Protein 1O8V (pdb70)

Organism: Echinococcus granulosus (NCBI:txid6210)

Foldseek 3Di:
DVLPAAKWKWDDKDQVLVVCVVVVQDDVVSVVVVPWIWMWHWADPPPQKIKIWIDIPLHIAMIDHAQDWDWGADSSGQIWIWHWHADPQWIWIWTHSPPWIKTWIWHDDPQKIWIWIDTPHGIMIIIIGGPD

B-factor: mean 13.66, std 6.04, range [4.93, 35.19]

Nearest PDB structures (foldseek):
  6xvq-assembly1_A  TM=9.643E-01  e=6.628E-14  Homo sapiens
  7fzt-assembly1_A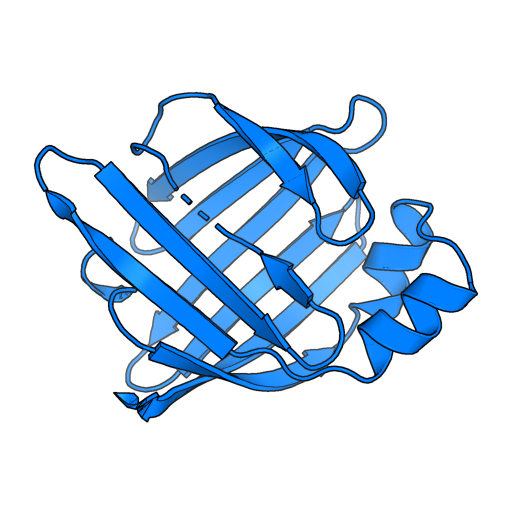  TM=9.658E-01  e=1.564E-13  Homo sapiens
  7yf1-assembly1_A  TM=9.620E-01  e=4.294E-13  Mus musculus
  6aq1-assembly1_A  TM=9.582E-01  e=3.882E-13  Homo sapiens
  5bvs-assembly2_B  TM=9.619E-01  e=2.391E-12  Pygoscelis papua

Solvent-accessible surface area: 7644 Å² total

Radius of gyration: 13.96 Å; Cα contacts (8 Å, |Δi|>4): 295; chains: 1; bounding box: 29×38×35 Å

InterPro domains:
  IPR000463 Cytosolic fatty-acid binding [PR00178] (4-26)
  IPR000463 Cytosolic fatty-acid binding [PR00178] (64-80)
  IPR000463 Cytosolic fatty-acid binding [PR00178] (111-131)
  IPR000463 Cytosolic fatty-acid binding [PS00214] (6-23)
  IPR000566 Lipocalin/cytosolic fatty-acid binding domain [PF00061] (6-131)
  IPR012674 Calycin [G3DSA:2.40.128.20] (1-133)
  IPR012674 Calycin [SSF50814] (1-132)
  IPR031259 Intracellular lipid binding protein [PTHR11955] (1-131)

Secondary structure (DSSP, 8-state):
-GGG-EEEEEEEEESHHHHHHHHT--HHHHHHHHH---EEEEEEEETTEEEEEEE-SS-EE--EETT--EEEE-TT--EEEEEEEEETTEEEEEEE-SS-EEEEEEEEETTEEEEEEEETTEEEEEEEEE--

Structure (mmCIF, N/CA/C/O backbone):
data_1O8V
#
_entry.id   1O8V
#
_cell.length_a   28.714
_cell.length_b   54.834
_cell.length_c   38.691
_cell.angle_alpha   90.00
_cell.angle_beta   100.34
_cel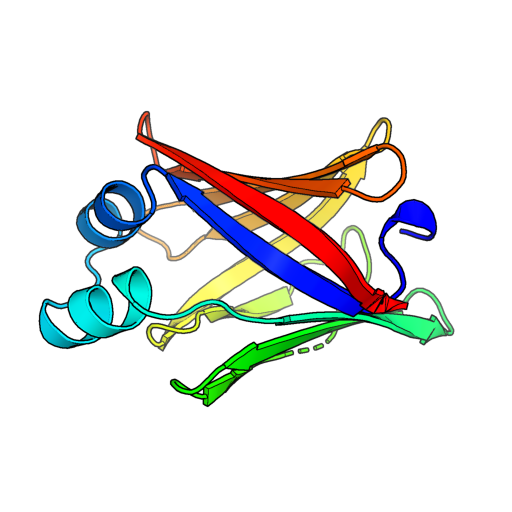l.angle_gamma   90.00
#
_symmetry.space_group_name_H-M   'P 1 21 1'
#
loop_
_entity.id
_entity.type
_entity.pdbx_description
1 polymer 'FATTY ACID BINDING PROTEIN HOMOLOG'
2 non-polymer 'PALMITIC ACID'
3 water water
#
loop_
_atom_site.group_PDB
_atom_site.id
_atom_site.type_symbol
_atom_site.label_atom_id
_atom_site.label_alt_id
_atom_site.label_comp_id
_atom_site.label_asym_id
_atom_site.label_entity_id
_atom_site.label_seq_id
_atom_site.pdbx_PDB_ins_code
_atom_site.Cartn_x
_atom_site.Cartn_y
_atom_site.Cartn_z
_atom_site.occupancy
_atom_site.B_iso_or_equiv
_atom_site.auth_seq_id
_atom_site.auth_comp_id
_atom_site.auth_asym_id
_atom_site.auth_atom_id
_atom_site.pdbx_PDB_model_num
ATOM 4 N N . MET A 1 2 ? 5.514 14.621 13.695 1.00 17.77 1 MET A N 1
ATOM 5 C CA . MET A 1 2 ? 6.269 13.401 13.959 1.00 16.51 1 MET A CA 1
ATOM 6 C C . MET A 1 2 ? 6.702 13.319 15.400 1.00 16.41 1 MET A C 1
ATOM 7 O O . MET A 1 2 ? 7.036 12.248 15.870 1.00 15.38 1 MET A O 1
ATOM 12 N N . GLU A 1 3 ? 6.696 14.444 16.109 1.00 16.61 2 GLU A N 1
ATOM 13 C CA . GLU A 1 3 ? 7.213 14.466 17.477 1.00 16.90 2 GLU A CA 1
ATOM 14 C C . GLU A 1 3 ? 6.481 13.479 18.392 1.00 15.58 2 GLU A C 1
ATOM 15 O O . GLU A 1 3 ? 7.112 12.870 19.259 1.00 14.41 2 GLU A O 1
ATOM 21 N N . ALA A 1 4 ? 5.174 13.291 18.197 1.00 15.74 3 ALA A N 1
ATOM 22 C CA . ALA A 1 4 ? 4.381 12.400 19.045 1.00 14.97 3 ALA A CA 1
ATOM 23 C C . ALA A 1 4 ? 4.802 10.932 18.930 1.00 14.86 3 ALA A C 1
ATOM 24 O O . ALA A 1 4 ? 4.597 10.144 19.851 1.00 15.43 3 ALA A O 1
ATOM 26 N N . PHE A 1 5 ? 5.413 10.593 17.802 1.00 14.01 4 PHE A N 1
ATOM 27 C CA . PHE A 1 5 ? 5.775 9.224 17.497 1.00 12.94 4 PHE A CA 1
ATOM 28 C C . PHE A 1 5 ? 7.198 8.858 17.909 1.00 13.18 4 PHE A C 1
ATOM 29 O O . PHE A 1 5 ? 7.552 7.675 17.897 1.00 12.54 4 PHE A O 1
ATOM 37 N N . LEU A 1 6 ? 8.015 9.842 18.281 1.00 12.46 5 LEU A N 1
ATOM 38 C CA . LEU A 1 6 ? 9.410 9.602 18.611 1.00 12.78 5 LEU A CA 1
ATOM 39 C C . LEU A 1 6 ? 9.572 8.702 19.831 1.00 12.88 5 LEU A C 1
ATOM 40 O O . LEU A 1 6 ? 8.858 8.849 20.831 1.00 13.84 5 LEU A O 1
ATOM 45 N N . GLY A 1 7 ? 10.504 7.757 19.731 1.00 12.09 6 GLY A N 1
ATOM 46 C CA . GLY A 1 7 ? 10.833 6.873 20.833 1.00 12.21 6 GLY A CA 1
ATOM 47 C C . GLY A 1 7 ? 10.750 5.409 20.442 1.00 12.23 6 GLY A C 1
ATOM 48 O O . GLY A 1 7 ? 10.769 5.056 19.247 1.00 12.18 6 GLY A O 1
ATOM 49 N N . THR A 1 8 ? 10.699 4.558 21.458 1.00 12.46 7 THR A N 1
ATOM 50 C CA . THR A 1 8 ? 10.690 3.118 21.279 1.00 12.28 7 THR A CA 1
ATOM 51 C C . THR A 1 8 ? 9.331 2.581 21.724 1.00 11.66 7 THR A C 1
ATOM 52 O O . THR A 1 8 ? 8.807 2.963 22.776 1.00 11.64 7 THR A O 1
ATOM 56 N N . TRP A 1 9 ? 8.768 1.686 20.915 1.00 10.74 8 TRP A N 1
ATOM 57 C CA . TRP A 1 9 ? 7.441 1.129 21.115 1.00 10.42 8 TRP A CA 1
ATOM 58 C C . TRP A 1 9 ? 7.455 -0.399 20.938 1.00 11.39 8 TRP A C 1
ATOM 59 O O . TRP A 1 9 ? 8.003 -0.911 19.956 1.00 13.45 8 TRP A O 1
ATOM 70 N N . LYS A 1 10 ? 6.795 -1.112 21.838 1.00 11.46 9 LYS A N 1
ATOM 71 C CA . LYS A 1 10 ? 6.801 -2.581 21.842 1.00 12.62 9 LYS A CA 1
ATOM 72 C C . LYS A 1 10 ? 5.425 -3.112 21.453 1.00 11.98 9 LYS A C 1
ATOM 73 O O . LYS A 1 10 ? 4.426 -2.727 22.027 1.00 11.37 9 LYS A O 1
ATOM 79 N N . MET A 1 11 ? 5.341 -4.007 20.474 1.00 11.61 10 MET A N 1
ATOM 80 C CA . MET A 1 11 ? 4.013 -4.475 20.061 1.00 11.56 10 MET A CA 1
ATOM 81 C C . MET A 1 11 ? 3.419 -5.414 21.102 1.00 12.68 10 MET A C 1
ATOM 82 O O . MET A 1 11 ? 4.081 -6.384 21.536 1.00 13.66 10 MET A O 1
ATOM 87 N N . GLU A 1 12 ? 2.199 -5.103 21.522 1.00 12.65 11 GLU A N 1
ATOM 88 C CA . GLU A 1 12 ? 1.466 -5.862 22.534 1.00 13.58 11 GLU A CA 1
ATOM 89 C C . GLU A 1 12 ? 0.457 -6.833 21.948 1.00 13.46 11 GLU A C 1
ATOM 90 O O . GLU A 1 12 ? 0.334 -7.972 22.424 1.00 13.41 11 GLU A O 1
ATOM 96 N N . LYS A 1 13 ? -0.299 -6.383 20.950 1.00 13.34 12 LYS A N 1
ATOM 97 C CA . LYS A 1 13 ? -1.299 -7.217 20.304 1.00 13.41 12 LYS A CA 1
ATOM 98 C C . LYS A 1 13 ? -1.404 -6.862 18.828 1.00 12.08 12 LYS A C 1
ATOM 99 O O . LYS A 1 13 ? -1.035 -5.764 18.406 1.00 11.66 12 LYS A O 1
ATOM 105 N N . SER A 1 14 ? -1.929 -7.811 18.084 1.00 11.13 13 SER A N 1
ATOM 106 C CA . SER A 1 14 ? -2.171 -7.659 16.659 1.00 11.16 13 SER A CA 1
ATOM 107 C C . SER A 1 14 ? -3.439 -8.409 16.267 1.00 11.03 13 SER A C 1
ATOM 108 O O . SER A 1 14 ? -3.670 -9.557 16.689 1.00 12.79 13 SER A O 1
ATOM 111 N N . GLU A 1 15 ? -4.289 -7.774 15.460 1.00 10.48 14 GLU A N 1
ATOM 112 C CA . GLU A 1 15 ? -5.481 -8.413 14.967 1.00 11.64 14 GLU A CA 1
ATOM 113 C C . GLU A 1 15 ? -5.568 -8.174 13.473 1.00 10.21 14 GLU A C 1
ATOM 114 O O . GLU A 1 15 ? -5.319 -7.059 13.022 1.00 9.39 14 GLU A O 1
ATOM 120 N N . GLY A 1 16 ? -5.845 -9.226 12.710 1.00 8.70 15 GLY A N 1
ATOM 121 C CA . GLY A 1 16 ? -6.043 -9.113 11.278 1.00 8.35 15 GLY A CA 1
ATOM 122 C C . GLY A 1 16 ? -4.819 -9.059 10.389 1.00 7.29 15 GLY A C 1
ATOM 123 O O . GLY A 1 16 ? -4.929 -8.928 9.169 1.00 7.82 15 GLY A O 1
ATOM 124 N N . PHE A 1 17 ? -3.637 -9.147 10.981 1.00 7.50 16 PHE A N 1
ATOM 125 C CA . PHE A 1 17 ? -2.417 -9.102 10.181 1.00 6.98 16 PHE A CA 1
ATOM 126 C C . PHE A 1 17 ? -2.320 -10.291 9.242 1.00 7.01 16 PHE A C 1
ATOM 127 O O . PHE A 1 17 ? -1.743 -10.165 8.150 1.00 5.96 16 PHE A O 1
ATOM 135 N N . ASP A 1 18 ? -2.809 -11.453 9.685 1.00 6.88 17 ASP A N 1
ATOM 136 C CA . ASP A 1 18 ? -2.846 -12.614 8.799 1.00 7.72 17 ASP A CA 1
ATOM 137 C C . ASP A 1 18 ? -3.608 -12.323 7.518 1.00 7.77 17 ASP A C 1
ATOM 138 O O . ASP A 1 18 ? -3.118 -12.597 6.428 1.00 7.23 17 ASP A O 1
ATOM 143 N N . LYS A 1 19 ? -4.771 -11.719 7.653 1.00 7.21 18 LYS A N 1
ATOM 144 C CA . LYS A 1 19 ? -5.578 -11.377 6.496 1.00 7.79 18 LYS A CA 1
ATOM 145 C C . LYS A 1 19 ? -4.901 -10.362 5.579 1.00 6.95 18 LYS A C 1
ATOM 146 O O . LYS A 1 19 ? -5.017 -10.472 4.376 1.00 6.96 18 LYS A O 1
ATOM 152 N N . ILE A 1 20 ? -4.163 -9.401 6.148 1.00 6.35 19 ILE A N 1
ATOM 153 C CA . ILE A 1 20 ? -3.406 -8.430 5.357 1.00 6.12 19 ILE A CA 1
ATOM 154 C C . ILE A 1 20 ? -2.335 -9.158 4.543 1.00 5.62 19 ILE A C 1
ATOM 155 O O . ILE A 1 20 ? -2.199 -8.949 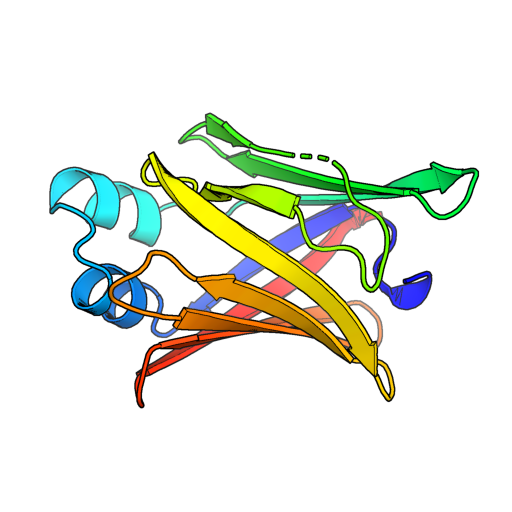3.339 1.00 5.35 19 ILE A O 1
ATOM 160 N N . MET A 1 21 ? -1.556 -9.999 5.219 1.00 5.50 20 MET A N 1
ATOM 161 C CA . MET A 1 21 ? -0.490 -10.718 4.524 1.00 5.16 20 MET A CA 1
ATOM 162 C C . MET A 1 21 ? -1.042 -11.619 3.411 1.00 5.70 20 MET A C 1
ATOM 163 O O . MET A 1 21 ? -0.434 -11.753 2.361 1.00 6.08 20 MET A O 1
ATOM 168 N N . GLU A 1 22 ? -2.168 -12.266 3.680 1.00 6.09 21 GLU A N 1
ATOM 169 C CA . GLU A 1 22 ? -2.806 -13.147 2.707 1.00 6.14 21 GLU A CA 1
ATOM 170 C C . GLU A 1 22 ? -3.184 -12.346 1.457 1.00 5.49 21 GLU A C 1
ATOM 171 O O . GLU A 1 22 ? -2.907 -12.749 0.337 1.00 6.08 21 GLU A O 1
ATOM 177 N N . ARG A 1 23 ? -3.764 -11.168 1.655 1.00 5.91 22 ARG A N 1
ATOM 178 C CA . ARG A 1 23 ? -4.177 -10.335 0.525 1.00 6.05 22 ARG A CA 1
ATOM 179 C C . ARG A 1 23 ?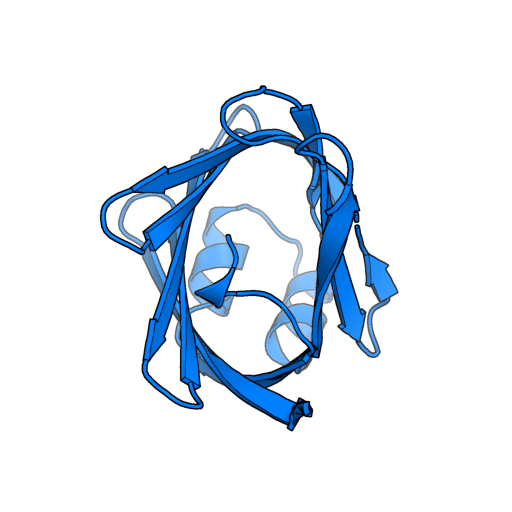 -3.006 -9.811 -0.291 1.00 6.68 22 ARG A C 1
ATOM 180 O O . ARG A 1 23 ? -3.123 -9.615 -1.488 1.00 7.54 22 ARG A O 1
ATOM 188 N N . LEU A 1 24 ? -1.889 -9.570 0.379 1.00 6.54 23 LEU A N 1
ATOM 189 C CA . LEU A 1 24 ? -0.677 -9.032 -0.266 1.00 6.11 23 LEU A CA 1
ATOM 190 C C . LEU A 1 24 ? 0.163 -10.103 -0.966 1.00 6.52 23 LEU A C 1
ATOM 191 O O . LEU A 1 24 ? 1.145 -9.773 -1.647 1.00 8.43 23 LEU A O 1
ATOM 196 N N . GLY A 1 25 ? -0.194 -11.368 -0.804 1.00 7.22 24 GLY A N 1
ATOM 197 C CA . GLY A 1 25 ? 0.539 -12.428 -1.479 1.00 6.71 24 GLY A CA 1
ATOM 198 C C . GLY A 1 25 ? 1.764 -12.941 -0.744 1.00 6.53 24 GLY A C 1
ATOM 199 O O . GLY A 1 25 ? 2.613 -13.636 -1.353 1.00 8.38 24 GLY A O 1
ATOM 200 N N . VAL A 1 26 ? 1.850 -12.644 0.548 1.00 6.66 25 VAL A N 1
ATOM 201 C CA . VAL A 1 26 ? 2.950 -13.119 1.359 1.00 6.46 25 VAL A CA 1
ATOM 202 C C . VAL A 1 26 ? 2.876 -14.650 1.419 1.00 6.99 25 VAL A C 1
ATOM 203 O O . VAL A 1 26 ? 1.795 -15.225 1.605 1.00 7.35 25 VAL A O 1
ATOM 207 N N . ASP A 1 27 ? 4.014 -15.318 1.268 1.00 7.55 26 ASP A N 1
ATOM 208 C CA . ASP A 1 27 ? 4.004 -16.778 1.208 1.00 8.67 26 ASP A CA 1
ATOM 209 C C . ASP A 1 27 ? 3.801 -17.429 2.570 1.00 8.44 26 ASP A C 1
ATOM 210 O O . ASP A 1 27 ? 3.931 -16.776 3.618 1.00 7.98 26 ASP A O 1
ATOM 215 N N . PHE A 1 28 ? 3.436 -18.708 2.545 1.00 8.07 27 PHE A N 1
ATOM 216 C CA . PHE A 1 28 ? 3.047 -19.435 3.729 1.00 7.69 27 PHE A CA 1
ATOM 217 C C . PHE A 1 28 ? 4.062 -19.349 4.848 1.00 8.62 27 PHE A C 1
ATOM 218 O O . PHE A 1 28 ? 3.695 -19.10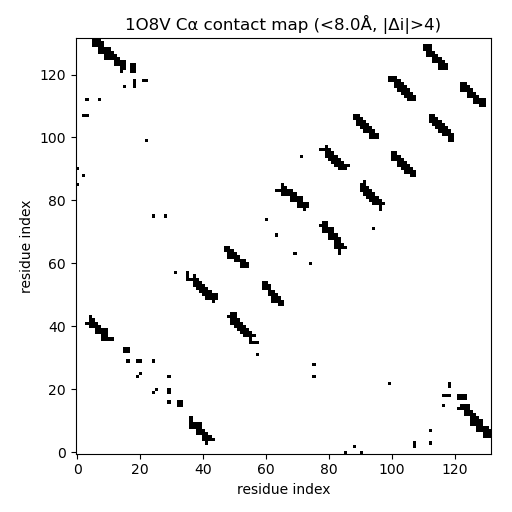6 5.993 1.00 8.08 27 PHE A O 1
ATOM 226 N N . VAL A 1 29 ? 5.323 -19.599 4.532 1.00 8.93 28 VAL A N 1
ATOM 227 C CA . VAL A 1 29 ? 6.343 -19.644 5.578 1.00 9.98 28 VAL A CA 1
ATOM 228 C C . VAL A 1 29 ? 6.524 -18.293 6.228 1.00 9.85 28 VAL A C 1
ATOM 229 O O . VAL A 1 29 ? 6.632 -18.204 7.464 1.00 10.67 28 VAL A O 1
ATOM 233 N N . THR A 1 30 ? 6.500 -17.252 5.406 1.00 9.41 29 THR A N 1
ATOM 234 C CA . THR A 1 30 ? 6.674 -15.878 5.889 1.00 9.80 29 THR A CA 1
ATOM 235 C C . THR A 1 30 ? 5.488 -15.463 6.733 1.00 9.68 29 THR A C 1
ATOM 236 O O . THR A 1 30 ? 5.667 -14.785 7.745 1.00 10.61 29 THR A O 1
ATOM 240 N N . ARG A 1 31 ? 4.285 -15.877 6.328 1.00 8.62 30 ARG A N 1
ATOM 241 C CA . ARG A 1 31 ? 3.091 -15.546 7.077 1.00 8.78 30 ARG A CA 1
ATOM 242 C C . ARG A 1 31 ? 3.111 -16.188 8.457 1.00 9.95 30 ARG A C 1
ATOM 243 O O . ARG A 1 31 ? 2.672 -15.559 9.427 1.00 10.81 30 ARG A O 1
ATOM 251 N N . LYS A 1 32 ? 3.583 -17.426 8.537 1.00 12.10 31 LYS A N 1
ATOM 252 C CA . LYS A 1 32 ? 3.767 -18.114 9.816 1.00 14.63 31 LYS A CA 1
ATOM 253 C C . LYS A 1 32 ? 4.644 -17.282 10.740 1.00 14.74 31 LYS A C 1
ATOM 254 O O . LYS A 1 32 ? 4.308 -17.087 11.909 1.00 15.90 31 LYS A O 1
ATOM 260 N N . MET A 1 33 ? 5.758 -16.795 10.215 1.00 15.64 32 MET A N 1
ATOM 261 C CA . MET A 1 33 ? 6.650 -15.919 10.976 1.00 16.57 32 MET A CA 1
ATOM 262 C C . MET A 1 33 ? 5.950 -14.616 11.340 1.00 16.09 32 MET A C 1
ATOM 263 O O . MET A 1 33 ? 5.986 -14.184 12.488 1.00 16.22 32 MET A O 1
ATOM 268 N N . GLY A 1 34 ? 5.304 -13.989 10.367 1.00 15.05 33 GLY A N 1
ATOM 269 C CA . GLY A 1 34 ? 4.676 -12.701 10.573 1.00 14.27 33 GLY A CA 1
ATOM 270 C C . GLY A 1 34 ? 3.599 -12.734 11.643 1.00 14.40 33 GLY A C 1
ATOM 271 O O . GLY A 1 34 ? 3.379 -11.737 12.325 1.00 14.79 33 GLY A O 1
ATOM 272 N N . ASN A 1 35 ? 2.937 -13.876 11.792 1.00 13.98 34 ASN A N 1
ATOM 273 C CA . ASN A 1 35 ? 1.856 -14.019 12.755 1.00 14.93 34 ASN A CA 1
ATOM 274 C C . ASN A 1 35 ? 2.387 -14.269 14.181 1.00 15.22 34 ASN A C 1
ATOM 275 O O . ASN A 1 35 ? 1.647 -14.092 15.167 1.00 16.86 34 ASN A O 1
ATOM 280 N N . LEU A 1 36 ? 3.636 -14.700 14.273 1.00 15.66 35 LEU A N 1
ATOM 281 C CA . LEU A 1 36 ? 4.268 -15.029 15.555 1.00 16.41 35 LEU A CA 1
ATOM 282 C C . LEU A 1 36 ? 4.943 -13.806 16.188 1.00 15.67 35 LEU A C 1
ATOM 283 O O . LEU A 1 36 ? 4.899 -13.604 17.411 1.00 15.78 35 LEU A O 1
ATOM 288 N N . VAL A 1 37 ? 5.578 -12.988 15.361 1.00 15.25 36 VAL A N 1
ATOM 289 C CA . VAL A 1 37 ? 6.521 -11.998 15.888 1.00 14.99 36 VAL A CA 1
ATOM 290 C C . VAL A 1 37 ? 5.847 -10.765 16.483 1.00 14.69 36 VAL A C 1
ATOM 291 O O . VAL A 1 37 ? 4.740 -10.360 16.105 1.00 13.67 36 VAL A O 1
ATOM 295 N N . LYS A 1 38 ? 6.529 -10.194 17.471 1.00 14.69 37 LYS A N 1
ATOM 296 C CA . LYS A 1 38 ? 6.068 -9.019 18.201 1.00 15.10 37 LYS A CA 1
ATOM 297 C C . LYS A 1 38 ? 7.206 -8.006 18.148 1.00 14.52 37 LYS A C 1
ATOM 298 O O . LYS A 1 38 ? 8.058 -7.955 19.054 1.00 15.05 37 LYS A O 1
ATOM 304 N N . PRO A 1 39 ? 7.252 -7.200 17.101 1.00 14.46 38 PRO A N 1
ATOM 305 C CA . PRO A 1 39 ? 8.394 -6.315 16.905 1.00 14.86 38 PRO A CA 1
ATOM 306 C C . PRO A 1 39 ? 8.398 -5.120 17.820 1.00 15.07 38 PRO A C 1
ATOM 307 O O . PRO A 1 39 ? 7.390 -4.760 18.435 1.00 15.39 38 PRO A O 1
ATOM 311 N N . ASN A 1 40 ? 9.565 -4.497 17.886 1.00 15.63 39 ASN A N 1
ATOM 312 C CA . ASN A 1 40 ? 9.712 -3.153 18.405 1.00 16.73 39 ASN A CA 1
ATOM 313 C C . ASN A 1 40 ? 9.646 -2.182 17.231 1.00 16.38 39 ASN A C 1
ATOM 314 O O . ASN A 1 40 ? 9.788 -2.553 16.060 1.00 18.27 39 ASN A O 1
ATOM 319 N N . LEU A 1 41 ? 9.331 -0.941 17.525 1.00 13.74 40 LEU A N 1
ATOM 320 C CA . LEU A 1 41 ? 9.396 0.110 16.548 1.00 12.30 40 LEU A CA 1
ATOM 321 C C . LEU A 1 41 ? 10.152 1.244 17.198 1.00 11.40 40 LEU A C 1
ATOM 322 O O . LEU A 1 41 ? 9.771 1.701 18.272 1.00 11.62 40 LEU A O 1
ATOM 327 N N . ILE A 1 42 ? 11.243 1.663 16.574 1.00 9.72 41 ILE A N 1
ATOM 328 C CA . ILE A 1 42 ? 12.044 2.781 17.072 1.00 9.92 41 ILE A CA 1
ATOM 329 C C . ILE A 1 42 ? 11.976 3.918 16.061 1.00 9.60 41 ILE A C 1
ATOM 330 O O . ILE A 1 42 ? 12.373 3.751 14.917 1.00 9.87 41 ILE A O 1
ATOM 335 N N . VAL A 1 43 ? 11.449 5.069 16.486 1.00 10.61 42 VAL A N 1
ATOM 336 C CA . VAL A 1 43 ? 11.306 6.229 15.621 1.00 10.56 42 VAL A CA 1
ATOM 337 C C . VAL A 1 43 ? 12.271 7.325 16.105 1.00 10.92 42 VAL A C 1
ATOM 338 O O . VAL A 1 43 ? 12.205 7.733 17.275 1.00 10.67 42 VAL A O 1
ATOM 342 N N . THR A 1 44 ? 13.136 7.781 15.211 1.00 10.96 43 THR A N 1
ATOM 343 C CA . THR A 1 44 ? 14.182 8.751 15.569 1.00 11.64 43 THR A CA 1
ATOM 344 C C . THR A 1 44 ? 14.163 9.971 14.649 1.00 12.34 43 THR A C 1
ATOM 345 O O . THR A 1 44 ? 13.839 9.881 13.462 1.00 11.63 43 THR A O 1
ATOM 349 N N . ASP A 1 45 ? 14.494 11.121 15.231 1.00 12.43 44 ASP A N 1
ATOM 350 C CA . ASP A 1 45 ? 14.637 12.391 14.527 1.00 14.00 44 ASP A CA 1
ATOM 351 C C . ASP A 1 45 ? 16.095 12.530 14.100 1.00 14.63 44 ASP A C 1
ATOM 352 O O . ASP A 1 45 ? 16.994 12.563 14.945 1.00 15.30 44 ASP A O 1
ATOM 357 N N . LEU A 1 46 ? 16.334 12.554 12.799 1.00 15.04 45 LEU A N 1
ATOM 358 C CA . LEU A 1 46 ? 17.687 12.572 12.244 1.00 15.30 45 LEU A CA 1
ATOM 359 C C . LEU A 1 46 ? 18.182 13.987 11.994 1.00 16.47 45 LEU A C 1
ATOM 360 O O . LEU A 1 46 ? 19.315 14.162 11.530 1.00 17.55 45 LEU A O 1
ATOM 365 N N . GLY A 1 47 ? 17.336 14.977 12.273 1.00 16.88 46 GLY A N 1
ATOM 366 C CA . GLY A 1 47 ? 17.603 16.361 11.911 1.00 17.08 46 GLY A CA 1
ATOM 367 C C . GLY A 1 47 ? 17.262 16.692 10.465 1.00 16.71 46 GLY A C 1
ATOM 368 O O . GLY A 1 47 ? 17.178 15.806 9.616 1.00 15.46 46 GLY A O 1
ATOM 369 N N . GLY A 1 48 ? 17.057 17.974 10.180 1.00 17.44 47 GLY A N 1
ATOM 370 C CA . GLY A 1 48 ? 16.905 18.428 8.805 1.00 17.26 47 GLY A CA 1
ATOM 371 C C . GLY A 1 48 ? 15.631 17.937 8.136 1.00 17.34 47 GLY A C 1
ATOM 372 O O . GLY A 1 48 ? 15.549 17.931 6.912 1.00 18.65 47 GLY A O 1
ATOM 373 N N . GLY A 1 49 ? 14.632 17.590 8.940 1.00 16.70 48 GLY A N 1
ATOM 374 C CA . GLY A 1 49 ? 13.379 17.039 8.442 1.00 16.46 48 GLY A CA 1
ATOM 375 C C . GLY A 1 49 ? 13.393 15.560 8.096 1.00 15.76 48 GLY A C 1
ATOM 376 O O . GLY A 1 49 ? 12.378 15.038 7.617 1.00 14.82 48 GLY A O 1
ATOM 377 N N . LYS A 1 50 ? 14.518 14.881 8.327 1.00 14.72 49 LYS A N 1
ATOM 378 C CA . LYS A 1 50 ? 14.600 13.444 8.103 1.00 14.51 49 LYS A CA 1
ATOM 379 C C . LYS A 1 50 ? 14.307 12.674 9.383 1.00 13.30 49 LYS A C 1
ATOM 380 O O . LYS A 1 50 ? 14.591 13.137 10.485 1.00 12.89 49 LYS A O 1
ATOM 386 N N . TYR A 1 51 ? 13.713 11.499 9.213 1.00 11.82 50 TYR A N 1
ATOM 387 C CA . TYR A 1 51 ? 13.344 10.619 10.312 1.00 11.51 50 TYR A CA 1
ATOM 388 C C . TYR A 1 51 ? 13.719 9.194 9.932 1.00 10.84 50 TYR A C 1
ATOM 389 O O . TYR A 1 51 ? 13.826 8.878 8.762 1.00 10.43 50 TYR A O 1
ATOM 398 N N . LYS A 1 52 ? 13.899 8.340 10.926 1.00 10.64 51 LYS A N 1
ATOM 399 C CA . LYS A 1 52 ? 14.062 6.899 10.690 1.00 9.73 51 LYS A CA 1
ATOM 400 C C . LYS A 1 52 ? 13.038 6.118 11.487 1.00 9.40 51 LYS A C 1
ATOM 401 O O . LYS A 1 52 ? 12.750 6.459 12.630 1.00 9.02 51 LYS A O 1
ATOM 407 N N . MET A 1 53 ? 12.462 5.075 10.881 1.00 8.44 52 MET A N 1
ATOM 408 C CA . MET A 1 53 ? 11.745 4.044 11.627 1.00 8.70 52 MET A CA 1
ATOM 409 C C . MET A 1 53 ? 12.510 2.748 11.503 1.00 9.19 52 MET A C 1
ATOM 410 O O . MET A 1 53 ? 12.846 2.341 10.388 1.00 9.42 52 MET A O 1
ATOM 415 N N . ARG A 1 54 ? 12.789 2.125 12.644 1.00 9.31 53 ARG A N 1
ATOM 416 C CA . ARG A 1 54 ? 13.483 0.837 12.730 1.00 9.18 53 ARG A CA 1
ATOM 417 C C . ARG A 1 54 ? 12.576 -0.173 13.434 1.00 10.50 53 ARG A C 1
ATOM 418 O O . ARG A 1 54 ? 11.939 0.140 14.437 1.00 9.95 53 ARG A O 1
ATOM 426 N N . SER A 1 55 ? 12.467 -1.363 12.867 1.00 10.80 54 SER A N 1
ATOM 427 C CA . SER A 1 55 ? 11.674 -2.438 13.432 1.00 13.13 54 SER A CA 1
ATOM 428 C C . SER A 1 55 ? 12.585 -3.618 13.694 1.00 13.23 54 SER A C 1
ATOM 429 O O . SER A 1 55 ? 13.238 -4.109 12.767 1.00 14.85 54 SER A O 1
ATOM 432 N N . GLU A 1 56 ? 12.639 -4.046 14.958 1.00 14.32 55 GLU A N 1
ATOM 433 C CA . GLU A 1 56 ? 13.495 -5.137 15.422 1.00 15.02 55 GLU A CA 1
ATOM 434 C C . GLU A 1 56 ? 12.622 -6.317 15.828 1.00 15.32 55 GLU A C 1
ATOM 435 O O . GLU A 1 56 ? 11.679 -6.157 16.591 1.00 14.50 55 GLU A O 1
ATOM 441 N N . SER A 1 57 ? 12.935 -7.500 15.314 1.00 15.23 56 SER A N 1
ATOM 442 C CA . SER A 1 57 ? 12.258 -8.732 15.730 1.00 16.04 56 SER A CA 1
ATOM 443 C C . SER A 1 57 ? 13.138 -9.952 15.453 1.00 15.87 56 SER A C 1
ATOM 444 O O . SER A 1 57 ? 14.180 -9.849 14.804 1.00 16.06 56 SER A O 1
ATOM 447 N N . THR A 1 58 ? 12.697 -11.107 15.933 1.00 16.90 57 THR A N 1
ATOM 448 C CA . THR A 1 58 ? 13.408 -12.345 15.660 1.00 17.55 57 THR A CA 1
ATOM 449 C C . THR A 1 58 ? 13.511 -12.634 14.150 1.00 18.21 57 THR A C 1
ATOM 450 O O . THR A 1 58 ? 14.443 -13.290 13.707 1.00 18.40 57 THR A O 1
ATOM 454 N N . PHE A 1 59 ? 12.588 -12.100 13.356 1.00 18.82 58 PHE A N 1
ATOM 455 C CA . PHE A 1 59 ? 12.655 -12.246 11.893 1.00 20.33 58 PHE A CA 1
ATOM 456 C C . PHE A 1 59 ? 13.881 -11.549 11.275 1.00 20.72 58 PHE A C 1
ATOM 457 O O . PHE A 1 59 ? 14.683 -12.170 10.576 1.00 20.84 58 PHE A O 1
ATOM 465 N N . LYS A 1 60 ? 14.017 -10.257 11.543 1.00 19.85 59 LYS A N 1
ATOM 466 C CA . LYS A 1 60 ? 15.126 -9.449 11.013 1.00 19.75 59 LYS A CA 1
ATOM 467 C C . LYS A 1 60 ? 14.999 -8.035 11.567 1.00 18.47 59 LYS A C 1
ATOM 468 O O . LYS A 1 60 ? 13.983 -7.686 12.174 1.00 19.21 59 LYS A O 1
ATOM 474 N N . THR A 1 61 ? 16.029 -7.227 11.367 1.00 17.30 60 THR A N 1
ATOM 475 C CA . THR A 1 61 ? 15.897 -5.798 11.618 1.00 15.98 60 THR A CA 1
ATOM 476 C C . THR A 1 61 ? 15.611 -5.171 10.274 1.00 14.32 60 THR A C 1
ATOM 477 O O . THR A 1 61 ? 16.285 -5.496 9.302 1.00 12.76 60 THR A O 1
ATOM 481 N N . THR A 1 62 ? 14.626 -4.280 10.218 1.00 13.20 61 THR A N 1
ATOM 482 C CA . THR A 1 62 ? 14.359 -3.474 9.028 1.00 12.24 61 THR A CA 1
ATOM 483 C C . THR A 1 62 ? 14.340 -1.994 9.412 1.00 11.07 61 THR A C 1
ATOM 484 O O . THR A 1 62 ? 14.070 -1.640 10.548 1.00 11.04 61 THR A O 1
ATOM 488 N N . GLU A 1 63 ? 14.657 -1.137 8.464 1.00 10.31 62 GLU A N 1
ATOM 489 C CA . GLU A 1 63 ? 14.530 0.287 8.716 1.00 10.71 62 GLU A CA 1
ATOM 490 C C . GLU A 1 63 ? 14.387 1.092 7.451 1.00 11.03 62 GLU A C 1
ATOM 491 O O . GLU A 1 63 ? 14.737 0.652 6.348 1.00 11.02 62 GLU A O 1
ATOM 504 N N . SER A 1 65 ? 14.708 5.461 6.245 1.00 10.79 64 SER A N 1
ATOM 505 C CA . SER A 1 65 ? 14.881 6.880 6.532 1.00 10.83 64 SER A CA 1
ATOM 506 C C . SER A 1 65 ? 14.153 7.654 5.443 1.00 10.23 64 SER A C 1
ATOM 507 O O . SER A 1 65 ? 14.177 7.277 4.265 1.00 11.46 64 SER A O 1
ATOM 510 N N . PHE A 1 66 ? 13.475 8.714 5.854 1.00 9.96 65 PHE A N 1
ATOM 511 C CA . PHE A 1 66 ? 12.583 9.437 4.949 1.00 9.42 65 PHE A CA 1
ATOM 512 C C . PHE A 1 66 ? 12.334 10.867 5.435 1.00 9.27 65 PHE A C 1
ATOM 513 O O . PHE A 1 66 ? 12.611 11.206 6.580 1.00 9.23 65 PHE A O 1
ATOM 521 N N . LYS A 1 67 ? 11.828 11.705 4.536 1.00 9.00 66 LYS A N 1
ATOM 522 C CA . LYS A 1 67 ? 11.275 12.996 4.893 1.00 9.33 66 LYS A CA 1
ATOM 523 C C . LYS A 1 67 ? 9.787 12.955 4.648 1.00 9.27 66 LYS A C 1
ATOM 524 O O . LYS A 1 67 ? 9.333 12.194 3.804 1.0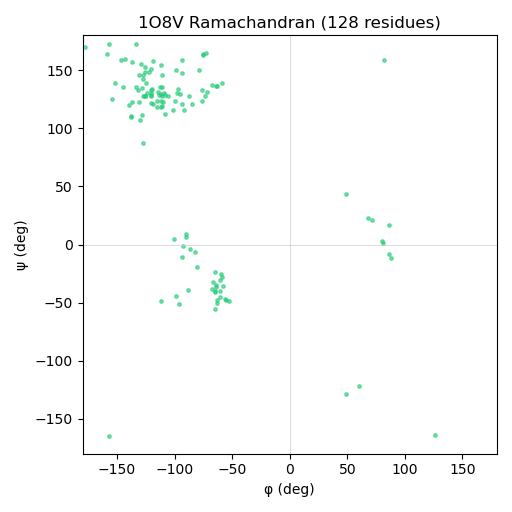0 9.79 66 LYS A O 1
ATOM 530 N N . LEU A 1 68 ? 9.028 13.784 5.354 1.00 7.59 67 LEU A N 1
ATOM 531 C CA . LEU A 1 68 ? 7.579 13.855 5.156 1.00 8.20 67 LEU A CA 1
ATOM 532 C C . LEU A 1 68 ? 7.252 14.437 3.787 1.00 7.75 67 LEU A C 1
ATOM 533 O O . LEU A 1 68 ? 7.881 15.404 3.326 1.00 8.34 67 LEU A O 1
ATOM 538 N N . GLY A 1 69 ? 6.286 13.835 3.120 1.00 6.99 68 GLY A N 1
ATOM 539 C CA . GLY A 1 69 ? 5.818 14.374 1.850 1.00 7.44 68 GLY A CA 1
ATOM 540 C C . GLY A 1 69 ? 6.780 14.220 0.696 1.00 8.46 68 GLY A C 1
ATOM 541 O O . GLY A 1 69 ? 6.665 14.942 -0.294 1.00 8.54 68 GLY A O 1
ATOM 542 N N . GLU A 1 70 ? 7.714 13.271 0.815 1.00 8.47 69 GLU A N 1
ATOM 543 C CA . GLU A 1 70 ? 8.726 13.003 -0.205 1.00 9.71 69 GLU A CA 1
ATOM 544 C C . GLU A 1 70 ? 8.709 11.513 -0.523 1.00 8.92 69 GLU A C 1
ATOM 545 O O . GLU A 1 70 ? 9.111 10.711 0.308 1.00 8.18 69 GLU A O 1
ATOM 551 N N . LYS A 1 71 ? 8.265 11.160 -1.723 1.00 9.31 70 LYS A N 1
ATOM 552 C CA . LYS A 1 71 ? 8.157 9.757 -2.145 1.00 9.65 70 LYS A CA 1
ATOM 553 C C . LYS A 1 71 ? 9.528 9.102 -2.065 1.00 10.38 70 LYS A C 1
ATOM 554 O O . LYS A 1 71 ? 10.545 9.730 -2.382 1.00 11.86 70 LYS A O 1
ATOM 560 N N . PHE A 1 72 ? 9.550 7.858 -1.586 1.00 9.82 71 PHE A N 1
ATOM 561 C CA . PHE A 1 72 ? 10.772 7.084 -1.470 1.00 9.56 71 PHE A CA 1
ATOM 562 C C . PHE A 1 72 ? 10.563 5.607 -1.771 1.00 10.26 71 PHE A C 1
ATOM 563 O O . PHE A 1 72 ? 9.439 5.099 -1.764 1.00 9.83 71 PHE A O 1
ATOM 571 N N . LYS A 1 73 ? 11.661 4.936 -2.091 1.00 10.54 72 LYS A N 1
ATOM 572 C CA . LYS A 1 73 ? 11.661 3.501 -2.325 1.00 11.08 72 LYS A CA 1
ATOM 573 C C . LYS A 1 73 ? 11.858 2.770 -1.005 1.00 10.49 72 LYS A C 1
ATOM 574 O O . LYS A 1 73 ? 12.756 3.061 -0.219 1.00 10.71 72 LYS A O 1
ATOM 580 N N . GLU A 1 74 ? 10.961 1.845 -0.744 1.00 10.34 73 GLU A N 1
ATOM 581 C CA . GLU A 1 74 ? 11.011 1.054 0.458 1.00 10.23 73 GLU A CA 1
ATOM 582 C C . GLU A 1 74 ? 11.000 -0.421 0.084 1.00 9.36 73 GLU A C 1
ATOM 583 O O . GLU A 1 74 ? 10.454 -0.808 -0.943 1.00 10.16 73 GLU A O 1
ATOM 589 N N . VAL A 1 75 ? 11.658 -1.254 0.890 1.00 9.66 74 VAL A N 1
ATOM 590 C CA . VAL A 1 75 ? 11.495 -2.681 0.800 1.00 9.76 74 VAL A CA 1
ATOM 591 C C . VAL A 1 75 ? 10.742 -3.132 2.070 1.00 10.11 74 VAL A C 1
ATOM 592 O O . VAL A 1 75 ? 11.148 -2.831 3.190 1.00 10.62 74 VAL A O 1
ATOM 596 N N . THR A 1 76 ? 9.602 -3.789 1.886 1.00 9.88 75 THR A N 1
ATOM 597 C CA . THR A 1 76 ? 8.820 -4.296 3.009 1.00 9.64 75 THR A CA 1
ATOM 598 C C . THR A 1 76 ? 9.495 -5.518 3.647 1.00 10.47 75 THR A C 1
ATOM 599 O O . THR A 1 76 ? 10.394 -6.102 3.047 1.00 9.32 75 THR A O 1
ATOM 603 N N . PRO A 1 77 ? 9.069 -5.900 4.847 1.00 10.81 76 PRO A N 1
ATOM 604 C CA . PRO A 1 77 ? 9.677 -7.044 5.526 1.00 11.06 76 PRO A CA 1
ATOM 605 C C . PRO A 1 77 ? 9.576 -8.342 4.737 1.00 10.72 76 PRO A C 1
ATOM 606 O O . PRO A 1 77 ? 10.444 -9.172 4.908 1.00 11.23 76 PRO A O 1
ATOM 610 N N . ASP A 1 78 ? 8.552 -8.512 3.892 1.00 10.60 77 ASP A N 1
ATOM 611 C CA . ASP A 1 78 ? 8.373 -9.702 3.061 1.00 10.63 77 ASP A CA 1
ATOM 612 C C . ASP A 1 78 ? 9.050 -9.564 1.688 1.00 11.30 77 ASP A C 1
ATOM 613 O O . ASP A 1 78 ? 8.859 -10.390 0.809 1.00 12.73 77 ASP A O 1
ATOM 618 N N . SER A 1 79 ? 9.824 -8.502 1.532 1.00 11.23 78 SER A N 1
ATOM 619 C CA . SER A 1 79 ? 10.719 -8.247 0.388 1.00 11.82 78 SER A CA 1
ATOM 620 C C A SER A 1 79 ? 9.929 -7.943 -0.910 0.50 11.14 78 SER A C 1
ATOM 621 C C B SER A 1 79 ? 10.100 -7.703 -0.905 0.50 11.15 78 SER A C 1
ATOM 622 O O A SER A 1 79 ? 10.138 -8.573 -1.961 0.50 11.44 78 SER A O 1
ATOM 623 O O B SER A 1 79 ? 10.700 -7.800 -1.972 0.50 12.18 78 SER A O 1
ATOM 628 N N . ARG A 1 80 ? 8.938 -7.052 -0.799 1.00 10.04 79 ARG A N 1
ATOM 629 C CA . ARG A 1 80 ? 8.360 -6.379 -1.940 1.00 9.49 79 ARG A CA 1
ATOM 630 C C . ARG A 1 80 ? 9.007 -5.014 -2.042 1.00 9.78 79 ARG A C 1
ATOM 631 O O . ARG A 1 80 ? 9.165 -4.317 -1.038 1.00 9.56 79 ARG A O 1
ATOM 639 N N . GLU A 1 81 ? 9.306 -4.614 -3.270 1.00 10.84 80 GLU A N 1
ATOM 640 C CA . GLU A 1 81 ? 9.780 -3.258 -3.574 1.00 11.64 80 GLU A CA 1
ATOM 641 C C . GLU A 1 81 ? 8.553 -2.375 -3.725 1.00 10.47 80 GLU A C 1
ATOM 642 O O . GLU A 1 81 ? 7.672 -2.656 -4.532 1.00 11.76 80 GLU A O 1
ATOM 648 N N . VAL A 1 82 ? 8.460 -1.343 -2.906 1.00 9.10 81 VAL A N 1
ATOM 649 C CA . VAL A 1 82 ? 7.304 -0.463 -2.953 1.00 8.93 81 VAL A CA 1
ATOM 650 C C . VAL A 1 82 ? 7.675 0.992 -3.052 1.00 8.61 81 VAL A C 1
ATOM 651 O O . VAL A 1 82 ? 8.761 1.387 -2.649 1.00 8.47 81 VAL A O 1
ATOM 655 N N . ALA A 1 83 ? 6.767 1.785 -3.595 1.00 7.89 82 ALA A N 1
ATOM 656 C CA . ALA A 1 83 ? 6.875 3.228 -3.575 1.00 7.89 82 ALA A CA 1
ATOM 657 C C . ALA A 1 83 ? 6.104 3.712 -2.368 1.00 8.09 82 ALA A C 1
ATOM 658 O O . ALA A 1 83 ? 4.894 3.459 -2.255 1.00 8.93 82 ALA A O 1
ATOM 660 N N . SER A 1 84 ? 6.777 4.409 -1.477 1.00 6.67 83 SER A N 1
ATOM 661 C CA . SER A 1 84 ? 6.170 4.864 -0.218 1.00 6.90 83 SER A CA 1
ATOM 662 C C . SER A 1 84 ? 6.134 6.364 -0.044 1.00 6.82 83 SER A C 1
ATOM 663 O O . SER A 1 84 ? 6.921 7.086 -0.651 1.00 7.32 83 SER A O 1
ATOM 666 N N . LEU A 1 85 ? 5.220 6.827 0.813 1.00 6.70 84 LEU A N 1
ATOM 667 C CA . LEU A 1 85 ? 5.035 8.240 1.073 1.00 6.57 84 LEU A CA 1
ATOM 668 C C . LEU A 1 85 ? 4.445 8.352 2.463 1.00 6.14 84 LEU A C 1
ATOM 669 O O . LEU A 1 85 ? 3.437 7.743 2.777 1.00 6.48 84 LEU A O 1
ATOM 674 N N . ILE A 1 86 ? 5.089 9.114 3.315 1.00 6.38 85 ILE A N 1
ATOM 675 C CA . ILE A 1 86 ? 4.659 9.301 4.681 1.00 6.22 85 ILE A CA 1
ATOM 676 C C . ILE A 1 86 ? 4.386 10.796 4.915 1.00 6.12 85 ILE A C 1
ATOM 677 O O . ILE A 1 86 ? 5.217 11.641 4.602 1.00 6.23 85 ILE A O 1
ATOM 682 N N . THR A 1 87 ? 3.221 11.102 5.472 1.00 6.81 86 THR A N 1
ATOM 683 C CA . THR A 1 87 ? 2.905 12.444 5.939 1.00 8.06 86 THR A CA 1
ATOM 684 C C . THR A 1 87 ? 2.294 12.369 7.319 1.00 8.35 86 THR A C 1
ATOM 685 O O . THR A 1 87 ? 1.977 11.281 7.825 1.00 8.61 86 THR A O 1
ATOM 689 N N . VAL A 1 88 ? 2.099 13.526 7.937 1.00 10.52 87 VAL A N 1
ATOM 690 C CA . VAL A 1 88 ? 1.347 13.580 9.191 1.00 11.99 87 VAL A CA 1
ATOM 691 C C . VAL A 1 88 ? 0.210 14.587 9.062 1.00 14.07 87 VAL A C 1
ATOM 692 O O . VAL A 1 88 ? 0.447 15.744 8.673 1.00 15.29 87 VAL A O 1
ATOM 696 N N . GLU A 1 89 ? -0.999 14.142 9.383 1.00 16.20 88 GLU A N 1
ATOM 697 C CA . GLU A 1 89 ? -2.225 14.929 9.206 1.00 17.41 88 GLU A CA 1
ATOM 698 C C . GLU A 1 89 ? -3.162 14.756 10.383 1.00 17.67 88 GLU A C 1
ATOM 699 O O . GLU A 1 89 ? -3.632 13.654 10.649 1.00 16.95 88 GLU A O 1
ATOM 705 N N . ASN A 1 90 ? -3.474 15.864 11.048 1.00 18.10 89 ASN A N 1
ATOM 706 C CA . ASN A 1 90 ? -4.326 15.850 12.244 1.00 18.58 89 ASN A CA 1
ATOM 707 C C . ASN A 1 90 ? -3.875 14.790 13.245 1.00 18.20 89 ASN A C 1
ATOM 708 O O . ASN A 1 90 ? -4.700 14.044 13.793 1.00 19.22 89 ASN A O 1
ATOM 713 N N . GLY A 1 91 ? -2.562 14.720 13.441 1.00 17.46 90 GLY A N 1
ATOM 714 C CA . GLY A 1 91 ? -1.943 13.837 14.412 1.00 16.83 90 GLY A CA 1
ATOM 715 C C . GLY A 1 91 ? -1.650 12.434 13.927 1.00 16.15 90 GLY A C 1
ATOM 716 O O . GLY A 1 91 ? -0.982 11.704 14.633 1.00 16.72 90 GLY A O 1
ATOM 717 N N . VAL A 1 92 ? -2.126 12.070 12.736 1.00 14.23 91 VAL A N 1
ATOM 718 C CA . VAL A 1 92 ? -2.069 10.691 12.242 1.00 13.11 91 VAL A CA 1
ATOM 719 C C . VAL A 1 92 ? -0.892 10.586 11.286 1.00 12.06 91 VAL A C 1
ATOM 720 O O . VAL A 1 92 ? -0.793 11.351 10.306 1.00 11.30 91 VAL A O 1
ATOM 724 N N . MET A 1 93 ? 0.017 9.661 11.570 1.00 9.92 92 MET A N 1
ATOM 725 C CA . MET A 1 93 ? 1.026 9.361 10.583 1.00 9.32 92 MET A CA 1
ATOM 726 C C . MET A 1 93 ? 0.359 8.512 9.502 1.00 9.17 92 MET A C 1
ATOM 727 O O . MET A 1 93 ? -0.178 7.450 9.800 1.00 10.32 92 MET A O 1
ATOM 732 N N . LYS A 1 94 ? 0.441 8.983 8.259 1.00 8.40 93 LYS A N 1
ATOM 733 C CA . LYS A 1 94 ? -0.128 8.312 7.105 1.00 8.65 93 LYS A CA 1
ATOM 734 C C . LYS A 1 94 ? 1.026 7.801 6.258 1.00 8.21 93 LYS A C 1
ATOM 735 O O . LYS A 1 94 ? 1.828 8.574 5.738 1.00 9.53 93 LYS A O 1
ATOM 741 N N . HIS A 1 95 ? 1.082 6.495 6.081 1.00 6.48 94 HIS A N 1
ATOM 742 C CA . HIS A 1 95 ? 2.182 5.824 5.420 1.00 6.82 94 HIS A CA 1
ATOM 743 C C . HIS A 1 95 ? 1.572 4.899 4.353 1.00 6.70 94 HIS A C 1
ATOM 744 O O . HIS A 1 95 ? 0.970 3.890 4.676 1.00 5.32 94 HIS A O 1
ATOM 751 N N . GLU A 1 96 ? 1.704 5.275 3.077 1.00 6.10 95 GLU A N 1
ATOM 752 C CA . GLU A 1 96 ? 1.253 4.415 1.979 1.00 7.12 95 GLU A CA 1
ATOM 753 C C . GLU A 1 96 ? 2.407 3.632 1.375 1.00 7.12 95 GLU A C 1
ATOM 754 O O . GLU A 1 96 ? 3.528 4.115 1.338 1.00 8.50 95 GLU A O 1
ATOM 760 N N . GLN A 1 97 ? 2.104 2.447 0.863 1.00 6.75 96 GLN A N 1
ATOM 761 C CA . GLN A 1 97 ? 3.081 1.562 0.214 1.00 7.06 96 GLN A CA 1
ATOM 762 C C . GLN A 1 97 ? 2.441 0.973 -1.034 1.00 7.73 96 GLN A C 1
ATOM 763 O O . GLN A 1 97 ? 1.544 0.129 -0.933 1.00 7.41 96 GLN A O 1
ATOM 769 N N . ASP A 1 98 ? 2.895 1.385 -2.211 1.00 7.60 97 ASP A N 1
ATOM 770 C CA . ASP A 1 98 ? 2.358 0.898 -3.477 1.00 7.68 97 ASP A CA 1
ATOM 771 C C . ASP A 1 98 ? 3.309 -0.143 -4.049 1.00 8.23 97 ASP A C 1
ATOM 772 O O . ASP A 1 98 ? 4.437 0.181 -4.426 1.00 7.81 97 ASP A O 1
ATOM 777 N N . ASP A 1 99 ? 2.844 -1.386 -4.166 1.00 8.25 98 ASP A N 1
ATOM 778 C CA . ASP A 1 99 ? 3.668 -2.465 -4.678 1.00 8.78 98 ASP A CA 1
ATOM 779 C C . ASP A 1 99 ? 3.372 -2.789 -6.148 1.00 10.38 98 ASP A C 1
ATOM 780 O O . ASP A 1 99 ? 3.940 -3.734 -6.702 1.00 10.56 98 ASP A O 1
ATOM 785 N N . LYS A 1 100 ? 2.498 -1.983 -6.751 1.00 11.98 99 LYS A N 1
ATOM 786 C CA . LYS A 1 100 ? 2.074 -2.046 -8.176 1.00 13.58 99 LYS A CA 1
ATOM 787 C C . LYS A 1 100 ? 0.892 -2.983 -8.416 1.00 13.67 99 LYS A C 1
ATOM 788 O O . LYS A 1 100 ? 0.306 -2.982 -9.529 1.00 15.00 99 LYS A O 1
ATOM 794 N N . THR A 1 101 ? 0.550 -3.795 -7.415 1.00 12.92 100 THR A N 1
ATOM 795 C CA . THR A 1 101 ? -0.676 -4.585 -7.444 1.00 12.55 100 THR A CA 1
ATOM 796 C C . THR A 1 101 ? -1.658 -4.076 -6.395 1.00 11.28 100 THR A C 1
ATOM 797 O O . THR A 1 101 ? -2.848 -3.914 -6.687 1.00 13.00 100 THR A O 1
ATOM 801 N N . LYS A 1 102 ? -1.151 -3.902 -5.166 1.00 10.19 101 LYS A N 1
ATOM 802 C CA . LYS A 1 102 ? -1.908 -3.392 -4.034 1.0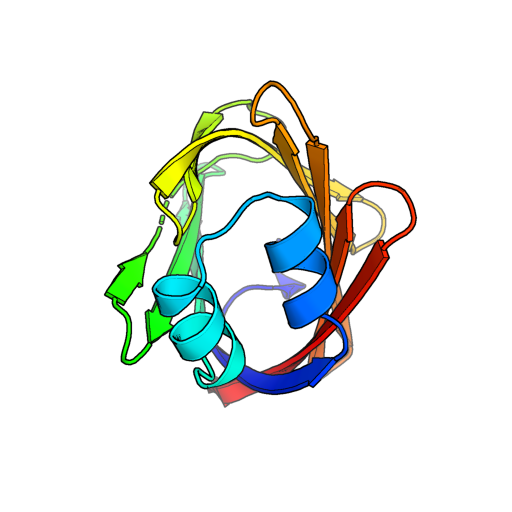0 9.34 101 LYS A CA 1
ATOM 803 C C . LYS A 1 102 ? -1.255 -2.158 -3.461 1.00 8.66 101 LYS A C 1
ATOM 804 O O . LYS A 1 102 ? -0.033 -2.058 -3.442 1.00 8.41 101 LYS A O 1
ATOM 810 N N . VAL A 1 103 ? -2.075 -1.264 -2.923 1.00 8.65 102 VAL A N 1
ATOM 811 C CA . VAL A 1 103 ? -1.578 -0.180 -2.091 1.00 8.56 102 VAL A CA 1
ATOM 812 C C . VAL A 1 103 ? -1.949 -0.544 -0.659 1.00 7.95 102 VAL A C 1
ATOM 813 O O . VAL A 1 103 ? -3.102 -0.854 -0.366 1.00 9.11 102 VAL A O 1
ATOM 817 N N . THR A 1 104 ? -0.953 -0.509 0.214 1.00 6.40 103 THR A N 1
ATOM 818 C CA . THR A 1 104 ? -1.156 -0.701 1.641 1.00 6.16 103 THR A CA 1
ATOM 819 C C . THR A 1 104 ? -1.214 0.670 2.290 1.00 6.94 103 THR A C 1
ATOM 820 O O . THR A 1 104 ? -0.332 1.493 2.052 1.00 7.55 103 THR A O 1
ATOM 824 N N . TYR A 1 105 ? -2.239 0.908 3.103 1.00 6.58 104 TYR A N 1
ATOM 825 C CA . TYR A 1 105 ? -2.411 2.154 3.830 1.00 6.91 104 TYR A CA 1
ATOM 826 C C . TYR A 1 105 ? -2.223 1.865 5.310 1.00 6.77 104 TYR A C 1
ATOM 827 O O . TYR A 1 105 ? -2.978 1.108 5.911 1.00 8.70 104 TYR A O 1
ATOM 836 N N . ILE A 1 106 ? -1.219 2.492 5.892 1.00 6.15 105 ILE A N 1
ATOM 837 C CA . ILE A 1 106 ? -0.926 2.377 7.314 1.00 5.82 105 ILE A CA 1
ATOM 838 C C . ILE A 1 106 ? -1.236 3.735 7.948 1.00 6.64 105 ILE A C 1
ATOM 839 O O . ILE A 1 106 ? -0.894 4.780 7.409 1.00 7.92 105 ILE A O 1
ATOM 844 N N . GLU A 1 107 ? -1.915 3.718 9.093 1.00 6.35 106 GLU A N 1
ATOM 845 C CA . GLU A 1 107 ? -2.158 4.929 9.877 1.00 7.35 106 GLU A CA 1
ATOM 846 C C . GLU A 1 107 ? -1.639 4.642 11.269 1.00 7.87 106 GLU A C 1
ATOM 847 O O . GLU A 1 107 ? -2.016 3.633 11.851 1.00 8.82 106 GLU A O 1
ATOM 853 N N . ARG A 1 108 ? -0.798 5.511 11.803 1.00 7.78 107 ARG A N 1
ATOM 854 C CA . ARG A 1 108 ? -0.334 5.380 13.176 1.00 7.96 107 ARG A CA 1
ATOM 855 C C . ARG A 1 108 ? -0.858 6.544 13.988 1.00 8.82 107 ARG A C 1
ATOM 856 O O . ARG A 1 108 ? -0.753 7.680 13.557 1.00 8.37 107 ARG A O 1
ATOM 864 N N . VAL A 1 109 ? -1.431 6.238 15.140 1.00 9.85 108 VAL A N 1
ATOM 865 C CA . VAL A 1 109 ? -1.888 7.284 16.070 1.00 11.12 108 VAL A CA 1
ATOM 866 C C . VAL A 1 109 ? -1.394 6.993 17.471 1.00 11.54 108 VAL A C 1
ATOM 867 O O . VAL A 1 109 ? -1.291 5.835 17.853 1.00 11.21 108 VAL A O 1
ATOM 871 N N . VAL A 1 110 ? -1.100 8.053 18.213 1.00 12.34 109 VAL A N 1
ATOM 872 C CA . VAL A 1 110 ? -0.597 7.932 19.568 1.00 12.82 109 VAL A CA 1
ATOM 873 C C . VAL A 1 110 ? -1.567 8.622 20.522 1.00 13.16 109 VAL A C 1
ATOM 874 O O . VAL A 1 110 ? -1.996 9.756 20.303 1.00 13.43 109 VAL A O 1
ATOM 878 N N . GLU A 1 111 ? -1.863 7.920 21.596 1.00 13.99 110 GLU A N 1
ATOM 879 C CA . GLU A 1 111 ? -2.595 8.514 22.703 1.00 15.76 110 GLU A CA 1
ATOM 880 C C . GLU A 1 111 ? -1.924 8.026 23.960 1.00 16.05 110 GLU A C 1
ATOM 881 O O . GLU A 1 111 ? -1.994 6.839 24.293 1.00 15.48 110 GLU A O 1
ATOM 887 N N . GLY A 1 112 ? -1.264 8.947 24.645 1.00 17.29 111 GLY A N 1
ATOM 888 C CA . GLY A 1 112 ? -0.533 8.625 25.854 1.00 17.15 111 GLY A CA 1
ATOM 889 C C . GLY A 1 112 ? 0.545 7.609 25.576 1.00 17.60 111 GLY A C 1
ATOM 890 O O . GLY A 1 112 ? 1.424 7.835 24.724 1.00 18.36 111 GLY A O 1
ATOM 891 N N . ASN A 1 113 ? 0.457 6.485 26.269 1.00 17.55 112 ASN A N 1
ATOM 892 C CA . ASN A 1 113 ? 1.502 5.478 26.208 1.00 18.00 112 ASN A CA 1
ATOM 893 C C . ASN A 1 113 ? 1.253 4.470 25.103 1.00 16.99 112 ASN A C 1
ATOM 894 O O . ASN A 1 113 ? 2.000 3.510 24.983 1.00 17.10 112 ASN A O 1
ATOM 899 N N . GLU A 1 114 ? 0.236 4.697 24.276 1.00 15.57 113 GLU A N 1
ATOM 900 C CA . GLU A 1 114 ? -0.179 3.674 23.320 1.00 15.26 113 GLU A CA 1
ATOM 901 C C . GLU A 1 114 ? -0.090 4.158 21.888 1.00 13.50 113 GLU A C 1
ATOM 902 O O . GLU A 1 114 ? -0.611 5.210 21.577 1.00 15.04 113 GLU A O 1
ATOM 908 N N . LEU A 1 115 ? 0.571 3.390 21.017 1.00 11.60 114 LEU A N 1
ATOM 909 C CA . LEU A 1 115 ? 0.564 3.659 19.574 1.00 10.64 114 LEU A CA 1
ATOM 910 C C . LEU A 1 115 ? -0.270 2.594 18.884 1.00 9.94 114 LEU A C 1
ATOM 911 O O . LEU A 1 115 ? -0.056 1.405 19.104 1.00 10.66 114 LEU A O 1
ATOM 916 N N . LYS A 1 116 ? -1.218 3.010 18.052 1.00 10.39 115 LYS A N 1
ATOM 917 C CA . LYS A 1 116 ? -2.059 2.082 17.311 1.00 10.01 115 LYS A CA 1
ATOM 918 C C . LYS A 1 116 ? -1.772 2.239 15.827 1.00 9.70 115 LYS A C 1
ATOM 919 O O . LYS A 1 116 ? -1.900 3.328 15.271 1.00 9.51 115 LYS A O 1
ATOM 925 N N . ALA A 1 117 ? -1.392 1.134 15.196 1.00 8.32 116 ALA A N 1
ATOM 926 C CA . ALA A 1 117 ? -1.109 1.107 13.760 1.00 8.23 116 ALA A CA 1
ATOM 927 C C . ALA A 1 117 ? -2.215 0.362 13.064 1.00 7.74 116 ALA A C 1
ATOM 928 O O . ALA A 1 117 ? -2.360 -0.857 13.254 1.00 9.20 116 ALA A O 1
ATOM 930 N N . THR A 1 118 ? -3.003 1.068 12.271 1.00 6.77 117 THR A N 1
ATOM 931 C CA . THR A 1 118 ? -4.049 0.444 11.451 1.00 7.24 117 THR A CA 1
ATOM 932 C C . THR A 1 118 ? -3.477 0.198 10.065 1.00 6.51 117 THR A C 1
ATOM 933 O O . THR A 1 118 ? -2.916 1.104 9.480 1.00 7.70 117 THR A O 1
ATOM 937 N N . VAL A 1 119 ? -3.624 -1.018 9.571 1.00 6.33 118 VAL A N 1
ATOM 938 C CA . VAL A 1 119 ? -3.103 -1.420 8.274 1.00 6.50 118 VAL A CA 1
ATOM 939 C C . VAL A 1 119 ? -4.287 -1.874 7.439 1.00 6.77 118 VAL A C 1
ATOM 940 O O . VAL A 1 119 ? -5.084 -2.734 7.861 1.00 6.96 118 VAL A O 1
ATOM 944 N N . LYS A 1 120 ? -4.398 -1.302 6.248 1.00 6.38 119 LYS A N 1
ATOM 945 C CA . LYS A 1 120 ? -5.508 -1.569 5.352 1.00 6.48 119 LYS A CA 1
ATOM 946 C C . LYS A 1 120 ? -5.008 -1.949 3.970 1.00 6.14 119 LYS A C 1
ATOM 947 O O . LYS A 1 120 ? -4.127 -1.279 3.433 1.00 5.87 119 LYS A O 1
ATOM 953 N N . VAL A 1 121 ? -5.589 -2.990 3.399 1.00 5.44 120 VAL A N 1
ATOM 954 C CA . VAL A 1 121 ? -5.362 -3.379 2.000 1.00 5.51 120 VAL A CA 1
ATOM 955 C C . VAL A 1 121 ? -6.734 -3.728 1.468 1.00 6.06 120 VAL A C 1
ATOM 956 O O . VAL A 1 121 ? -7.397 -4.610 2.030 1.00 6.24 120 VAL A O 1
ATOM 960 N N . ASP A 1 122 ? -7.147 -3.051 0.407 1.00 6.02 121 ASP A N 1
ATOM 961 C CA . ASP A 1 122 ? -8.559 -3.145 -0.020 1.00 6.42 121 ASP A CA 1
ATOM 962 C C . ASP A 1 122 ? -9.463 -2.925 1.207 1.00 6.81 121 ASP A C 1
ATOM 963 O O . ASP A 1 122 ? -9.271 -1.958 1.915 1.00 6.83 121 ASP A O 1
ATOM 968 N N . GLU A 1 123 ? -10.416 -3.830 1.446 1.00 7.06 122 GLU A N 1
ATOM 969 C CA . GLU A 1 123 ? -11.325 -3.760 2.589 1.00 6.88 122 GLU A CA 1
ATOM 970 C C . GLU A 1 123 ? -10.818 -4.396 3.875 1.00 7.20 122 GLU A C 1
ATOM 971 O O . GLU A 1 123 ? -11.490 -4.339 4.918 1.00 7.17 122 GLU A O 1
ATOM 977 N N . VAL A 1 124 ? -9.643 -5.022 3.819 1.00 5.54 123 VAL A N 1
ATOM 978 C CA . VAL A 1 124 ? -9.062 -5.729 4.959 1.00 6.61 123 VAL A CA 1
ATOM 979 C C . VAL A 1 124 ? -8.484 -4.770 5.952 1.00 7.10 123 VAL A C 1
ATOM 980 O O . VAL A 1 124 ? -7.794 -3.821 5.562 1.00 7.18 123 VAL A O 1
ATOM 984 N N . VAL A 1 125 ? -8.798 -4.981 7.226 1.00 7.09 124 VAL A N 1
ATOM 985 C CA . VAL A 1 125 ? -8.357 -4.118 8.297 1.00 7.91 124 VAL A CA 1
ATOM 986 C C . VAL A 1 125 ? -7.593 -4.893 9.373 1.00 8.51 124 VAL A C 1
ATOM 987 O O . VAL A 1 125 ? -8.042 -5.934 9.847 1.00 8.86 124 VAL A O 1
ATOM 991 N N . CYS A 1 126 ? -6.424 -4.363 9.736 1.00 7.65 125 CYS A N 1
ATOM 992 C CA . CYS A 1 126 ? -5.612 -4.918 10.802 1.00 7.58 125 CYS A CA 1
ATOM 993 C C . CYS A 1 126 ? -5.298 -3.791 11.782 1.00 7.54 125 CYS A C 1
ATOM 994 O O . CYS A 1 126 ? -5.087 -2.654 11.389 1.00 6.21 125 CYS A O 1
ATOM 997 N N . VAL A 1 127 ? -5.284 -4.104 13.076 1.00 8.41 126 VAL A N 1
ATOM 998 C CA . VAL A 1 127 ? -4.832 -3.149 14.069 1.00 9.36 126 VAL A CA 1
ATOM 999 C C . VAL A 1 127 ? -3.760 -3.799 14.931 1.00 8.60 126 VAL A C 1
ATOM 1000 O O . VAL A 1 127 ? -3.986 -4.889 15.463 1.00 9.78 126 VAL A O 1
ATOM 1004 N N . ARG A 1 128 ? -2.621 -3.121 15.044 1.00 9.09 127 ARG A N 1
ATOM 1005 C CA . ARG A 1 128 ? -1.473 -3.524 15.865 1.00 9.11 127 ARG A CA 1
ATOM 1006 C C . ARG A 1 128 ? -1.211 -2.477 16.921 1.00 10.10 127 ARG A C 1
ATOM 1007 O O . ARG A 1 128 ? -1.014 -1.297 16.605 1.00 10.50 127 ARG A O 1
ATOM 1015 N N . THR A 1 129 ? -1.265 -2.903 18.192 1.00 9.71 128 THR A N 1
ATOM 1016 C CA . THR A 1 129 ? -1.181 -1.982 19.317 1.00 10.40 128 THR A CA 1
ATOM 1017 C C . THR A 1 129 ? 0.146 -2.133 20.030 1.00 10.74 128 THR A C 1
ATOM 1018 O O . THR A 1 129 ? 0.538 -3.250 20.387 1.00 10.65 128 THR A O 1
ATOM 1022 N N . TYR A 1 130 ? 0.802 -1.006 20.256 1.00 10.46 129 TYR A N 1
ATOM 1023 C CA . TYR A 1 130 ? 2.134 -0.947 20.841 1.00 10.91 129 TYR A CA 1
ATOM 1024 C C . TYR A 1 130 ? 2.090 -0.138 22.129 1.00 12.41 129 TYR A C 1
ATOM 1025 O O . TYR A 1 130 ? 1.271 0.766 22.264 1.00 12.28 129 TYR A O 1
ATOM 1034 N N . SER A 1 131 ? 2.987 -0.457 23.053 1.00 12.83 130 SER A N 1
ATOM 1035 C CA . SER A 1 131 ? 3.140 0.296 24.303 1.00 14.06 130 SER A CA 1
ATOM 1036 C C . SER A 1 131 ? 4.478 1.028 24.269 1.00 14.45 130 SER A C 1
ATOM 1037 O O . SER A 1 131 ? 5.457 0.516 23.753 1.00 14.19 130 SER A O 1
ATOM 1040 N N . LYS A 1 132 ? 4.536 2.216 24.853 1.00 15.50 131 LYS A N 1
ATOM 1041 C CA . LYS A 1 132 ? 5.755 2.984 24.910 1.00 17.22 131 LYS A CA 1
ATOM 1042 C C . LYS A 1 132 ? 6.764 2.361 25.887 1.00 17.70 131 LYS A C 1
ATOM 1043 O O . LYS A 1 132 ? 6.416 2.013 27.022 1.00 18.78 131 LYS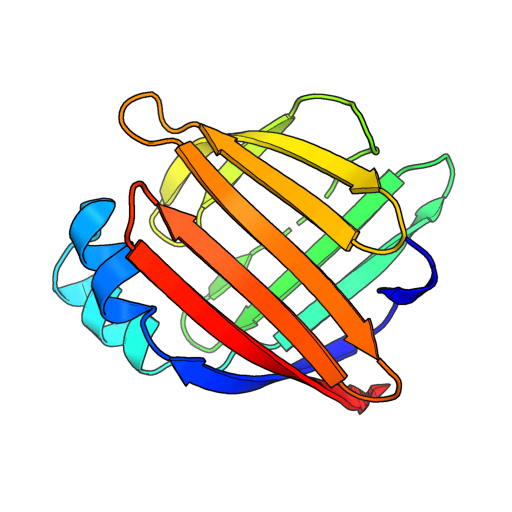 A O 1
ATOM 1049 N N . VAL A 1 133 ? 7.997 2.196 25.435 1.00 18.49 132 VAL A N 1
ATOM 1050 C CA . VAL A 1 133 ? 9.068 1.655 26.269 1.00 19.76 132 VAL A CA 1
ATOM 1051 C C . VAL A 1 133 ? 9.861 2.813 26.863 1.00 21.05 132 VAL A C 1
ATOM 1052 O O . VAL A 1 133 ? 10.131 2.862 28.074 1.00 22.13 132 VAL A O 1
ATOM 1056 N N . ALA A 1 134 ? 10.267 3.720 25.987 1.00 22.71 133 ALA A N 1
ATOM 1057 C CA . ALA A 1 134 ? 10.959 4.941 26.377 1.00 23.85 133 ALA A CA 1
ATOM 1058 C C . ALA A 1 134 ? 10.700 6.052 25.356 1.00 24.94 133 ALA A C 1
ATOM 1059 O O . ALA A 1 134 ? 10.365 5.729 24.209 1.00 23.81 133 ALA A O 1
#

Sequence (132 aa):
MEAFLGTWKMEKSEGFDKIMERLGVDFVTRKMGNLVKPNLIVTDLGGGKYKMRSESTFKTTESFKLGEKFKEVTPDSREVASLITVENGVMKHEQDDKTKVTYIERVVEGNELKATVKVDEVVCVRTYSKVA

CATH classification: 2.40.128.20